Protein AF-S7MFZ6-F1 (afdb_monomer_lite)

Foldseek 3Di:
DDDDLDDLVVLVVVLVPDDPPDPPCPPVNVVVNVVSLCSNLVPVPDDPVRSVVVVVVVVVVVVVVVVVVVVCVVDDPPVVVVVVVVVVVPPDDD

Structure (mmCIF, N/CA/C/O backbone):
data_AF-S7MFZ6-F1
#
_entry.id   AF-S7MFZ6-F1
#
loop_
_atom_site.group_PDB
_atom_site.id
_atom_site.type_symbol
_atom_site.label_atom_id
_atom_site.label_alt_id
_atom_site.label_comp_id
_atom_site.label_asym_id
_atom_site.label_entity_id
_atom_site.label_seq_id
_atom_site.pdbx_PDB_ins_code
_atom_site.Cartn_x
_atom_site.Cartn_y
_atom_site.Cartn_z
_atom_site.occupancy
_atom_site.B_iso_or_equiv
_atom_site.auth_seq_id
_atom_site.auth_comp_id
_atom_site.auth_asym_id
_atom_site.auth_atom_id
_atom_site.pdbx_PDB_model_num
ATOM 1 N N . PRO A 1 1 ? -17.937 -24.018 -7.861 1.00 35.84 1 PRO A N 1
ATOM 2 C CA . PRO A 1 1 ? -16.493 -23.769 -8.097 1.00 35.84 1 PRO A CA 1
ATOM 3 C C . PRO A 1 1 ? -16.033 -22.502 -7.353 1.00 35.84 1 PRO A C 1
ATOM 5 O O . PRO A 1 1 ? -16.373 -21.391 -7.750 1.00 35.84 1 PRO A O 1
ATOM 8 N N . GLY A 1 2 ? -15.371 -22.685 -6.206 1.00 42.50 2 GLY A N 1
ATOM 9 C CA . GLY A 1 2 ? -15.031 -21.612 -5.266 1.00 42.50 2 GLY A CA 1
ATOM 10 C C . GLY A 1 2 ? -14.038 -20.603 -5.845 1.00 42.50 2 GLY A C 1
ATOM 11 O O . GLY A 1 2 ? -12.960 -20.974 -6.303 1.00 42.50 2 GLY A O 1
ATOM 12 N N . ARG A 1 3 ? -14.404 -19.317 -5.816 1.00 51.47 3 ARG A N 1
ATOM 13 C CA . ARG A 1 3 ? -13.486 -18.210 -6.106 1.00 51.47 3 ARG A CA 1
ATOM 14 C C . ARG A 1 3 ? -12.449 -18.149 -4.987 1.00 51.47 3 ARG A C 1
ATOM 16 O O . ARG A 1 3 ? -12.778 -17.786 -3.863 1.00 51.47 3 ARG A O 1
ATOM 23 N N . ASN A 1 4 ? -11.215 -18.518 -5.305 1.00 55.97 4 ASN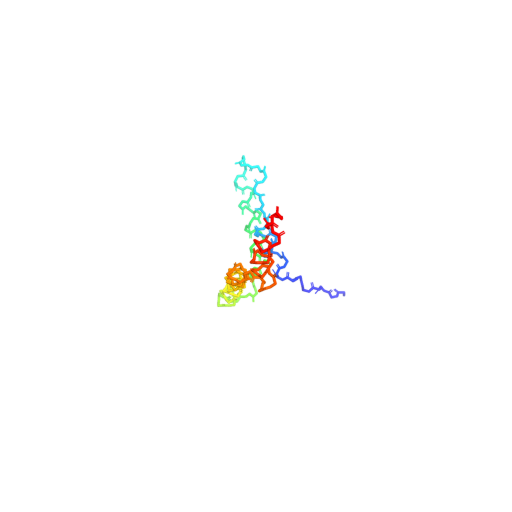 A N 1
ATOM 24 C CA . ASN A 1 4 ? -10.071 -18.352 -4.418 1.00 55.97 4 ASN A CA 1
ATOM 25 C C . ASN A 1 4 ? -9.900 -16.842 -4.119 1.00 55.97 4 ASN A C 1
ATOM 27 O O . ASN A 1 4 ? -9.816 -16.067 -5.079 1.00 55.97 4 ASN A O 1
ATOM 31 N N . PRO A 1 5 ? -9.924 -16.379 -2.853 1.00 57.03 5 PRO A N 1
ATOM 32 C CA . PRO A 1 5 ? -9.759 -14.964 -2.545 1.00 57.03 5 PRO A CA 1
ATOM 33 C C . PRO A 1 5 ? -8.352 -14.529 -2.954 1.00 57.03 5 PRO A C 1
ATOM 35 O O . PRO A 1 5 ? -7.348 -14.962 -2.392 1.00 57.03 5 PRO A O 1
ATOM 38 N N . VAL A 1 6 ? -8.286 -13.689 -3.984 1.00 65.06 6 VAL A N 1
ATOM 39 C CA . VAL A 1 6 ? -7.023 -13.178 -4.510 1.00 65.06 6 VAL A CA 1
ATOM 40 C C . VAL A 1 6 ? -6.302 -12.407 -3.401 1.00 65.06 6 VAL A C 1
ATOM 42 O O . VAL A 1 6 ? -6.887 -11.522 -2.778 1.00 65.06 6 VAL A O 1
ATOM 45 N N . ASN A 1 7 ? -5.045 -12.772 -3.134 1.00 72.50 7 ASN A N 1
ATOM 46 C CA . ASN A 1 7 ? -4.252 -12.240 -2.028 1.00 72.50 7 ASN A CA 1
ATOM 47 C C . ASN A 1 7 ? -4.014 -10.719 -2.200 1.00 72.50 7 ASN A C 1
ATOM 49 O O . ASN A 1 7 ? -3.310 -10.322 -3.136 1.00 72.50 7 ASN A O 1
ATOM 53 N N . PRO A 1 8 ? -4.525 -9.861 -1.292 1.00 68.19 8 PRO A N 1
ATOM 54 C CA . PRO A 1 8 ? -4.378 -8.403 -1.371 1.00 68.19 8 PRO A CA 1
ATOM 55 C C . PRO A 1 8 ? -2.920 -7.920 -1.443 1.00 68.19 8 PRO A C 1
ATOM 57 O O . PRO A 1 8 ? -2.636 -6.869 -2.018 1.00 68.19 8 PRO A O 1
ATOM 60 N N . LEU A 1 9 ? -1.971 -8.694 -0.908 1.00 71.25 9 LEU A N 1
ATOM 61 C CA . LEU A 1 9 ? -0.547 -8.348 -0.905 1.00 71.25 9 LEU A CA 1
ATOM 62 C C . LEU A 1 9 ? 0.078 -8.381 -2.308 1.00 71.25 9 LEU A C 1
ATOM 64 O O . LEU A 1 9 ? 1.031 -7.644 -2.568 1.00 71.25 9 LEU A O 1
ATOM 68 N N . VAL A 1 10 ? -0.463 -9.198 -3.219 1.00 74.50 10 VAL A N 1
ATOM 69 C CA . VAL A 1 10 ? 0.023 -9.303 -4.605 1.00 74.50 10 VAL A CA 1
ATOM 70 C C . VAL A 1 10 ? -0.286 -8.017 -5.371 1.00 74.50 10 VAL A C 1
ATOM 72 O O . VAL A 1 10 ? 0.610 -7.427 -5.973 1.00 74.50 10 VAL A O 1
ATOM 75 N N . PHE A 1 11 ? -1.516 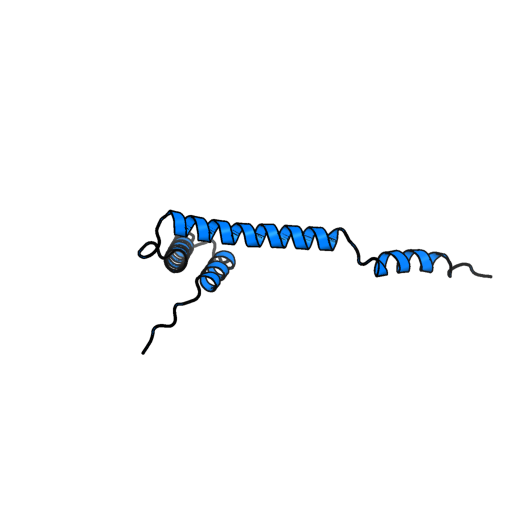-7.509 -5.267 1.00 70.94 11 PHE A N 1
ATOM 76 C CA . PHE A 1 11 ? -1.915 -6.250 -5.906 1.00 70.94 11 PHE A CA 1
ATOM 77 C C . PHE A 1 11 ? -1.169 -5.043 -5.348 1.00 70.94 11 PHE A C 1
ATOM 79 O O . PHE A 1 11 ? -0.771 -4.158 -6.103 1.00 70.94 11 PHE A O 1
ATOM 86 N N . ARG A 1 12 ? -0.910 -5.037 -4.038 1.00 74.69 12 ARG A N 1
ATOM 87 C CA . ARG A 1 12 ? -0.110 -3.999 -3.386 1.00 74.69 12 ARG A CA 1
ATOM 88 C C . ARG A 1 12 ? 1.312 -3.928 -3.949 1.00 74.69 12 ARG A C 1
ATOM 90 O O . ARG A 1 12 ? 1.816 -2.847 -4.248 1.00 74.69 12 ARG A O 1
ATOM 97 N N . GLN A 1 13 ? 1.957 -5.081 -4.147 1.00 73.12 13 GLN A N 1
ATOM 98 C CA . GLN A 1 13 ? 3.273 -5.123 -4.788 1.00 73.12 13 GLN A CA 1
ATOM 99 C C . GLN A 1 13 ? 3.224 -4.680 -6.250 1.00 73.12 13 GLN A C 1
ATOM 101 O O . GLN A 1 13 ? 4.139 -3.984 -6.682 1.00 73.12 13 GLN A O 1
ATOM 106 N N . MET A 1 14 ? 2.181 -5.046 -6.999 1.00 75.00 14 MET A N 1
ATOM 107 C CA . MET A 1 14 ? 2.007 -4.591 -8.383 1.00 75.00 14 MET A CA 1
ATOM 108 C C . MET A 1 14 ? 1.837 -3.072 -8.461 1.00 75.00 14 MET A C 1
ATOM 110 O O . MET A 1 14 ? 2.506 -2.440 -9.269 1.00 75.00 14 MET A O 1
ATOM 114 N N . PHE A 1 15 ? 1.037 -2.476 -7.572 1.00 71.25 15 PHE A N 1
ATOM 115 C CA . PHE A 1 15 ? 0.880 -1.024 -7.468 1.00 71.25 15 PHE A CA 1
ATOM 116 C C . PHE A 1 15 ? 2.222 -0.319 -7.222 1.00 71.25 15 PHE A C 1
ATOM 118 O O . PHE A 1 15 ? 2.553 0.633 -7.920 1.00 71.25 15 PHE A O 1
ATOM 125 N N . ARG A 1 16 ? 3.041 -0.819 -6.283 1.00 73.50 16 ARG A N 1
ATOM 126 C CA . ARG A 1 16 ? 4.366 -0.234 -5.998 1.00 73.50 16 ARG A CA 1
ATOM 127 C C . ARG A 1 16 ? 5.401 -0.451 -7.095 1.00 73.50 16 ARG A C 1
ATOM 129 O O . ARG A 1 16 ? 6.335 0.336 -7.207 1.00 73.50 16 ARG A O 1
ATOM 136 N N . LYS A 1 17 ? 5.278 -1.540 -7.853 1.00 71.19 17 LYS A N 1
ATOM 137 C CA . LYS A 1 17 ? 6.180 -1.874 -8.961 1.00 71.19 17 LYS A CA 1
ATOM 138 C C . LYS A 1 17 ? 5.734 -1.274 -10.294 1.00 71.19 17 LYS A C 1
ATOM 140 O O . LYS A 1 17 ? 6.484 -1.391 -11.258 1.00 71.19 17 LYS A O 1
ATOM 145 N N . LEU A 1 18 ? 4.565 -0.632 -10.355 1.00 69.75 18 LEU A N 1
ATOM 146 C CA . LEU A 1 18 ? 4.081 0.038 -11.555 1.00 69.75 18 LEU A CA 1
ATOM 147 C C . LEU A 1 18 ? 5.012 1.215 -11.885 1.00 69.75 18 LEU A C 1
ATOM 149 O O . LEU A 1 18 ? 4.906 2.297 -11.309 1.00 69.75 18 LEU A O 1
ATOM 153 N N . ARG A 1 19 ? 5.954 1.000 -12.805 1.00 64.62 19 ARG A N 1
ATOM 154 C CA . ARG A 1 19 ? 6.711 2.087 -13.426 1.00 64.62 19 ARG A CA 1
ATOM 155 C C . ARG A 1 19 ? 5.893 2.640 -14.585 1.00 64.62 19 ARG A C 1
ATOM 157 O O . ARG A 1 19 ? 5.329 1.891 -15.373 1.00 64.62 19 ARG A O 1
ATOM 164 N N . CYS A 1 20 ? 5.813 3.963 -14.655 1.00 56.25 20 CYS A N 1
ATOM 165 C CA . CYS A 1 20 ? 5.204 4.663 -15.774 1.00 56.25 20 CYS A CA 1
ATOM 166 C C . CYS A 1 20 ? 6.152 4.519 -16.976 1.00 56.25 20 CYS A C 1
ATOM 168 O O . CYS A 1 20 ? 7.133 5.252 -17.066 1.00 56.25 20 CYS A O 1
ATOM 170 N N . GLU A 1 21 ? 5.922 3.519 -17.830 1.00 58.56 21 GLU A N 1
ATOM 171 C CA . GLU A 1 21 ? 6.761 3.251 -19.012 1.00 58.56 21 GLU A CA 1
ATOM 172 C C . GLU A 1 21 ? 6.588 4.309 -20.112 1.00 58.56 21 GLU A C 1
ATOM 174 O O . GLU A 1 21 ? 7.461 4.446 -20.964 1.00 58.56 21 GLU A O 1
ATOM 179 N N . ASP A 1 22 ? 5.520 5.112 -20.054 1.00 51.62 22 ASP A N 1
ATOM 180 C CA . ASP A 1 22 ? 5.283 6.210 -20.986 1.00 51.62 22 ASP A CA 1
ATOM 181 C C . ASP A 1 22 ? 4.805 7.483 -20.248 1.00 51.62 22 ASP A C 1
ATOM 183 O O . ASP A 1 22 ? 3.653 7.548 -19.796 1.00 51.62 22 ASP A O 1
ATOM 187 N N . PRO A 1 23 ? 5.646 8.530 -20.119 1.00 57.03 23 PRO A N 1
ATOM 188 C CA . PRO A 1 23 ? 5.246 9.813 -19.534 1.00 57.03 23 PRO A CA 1
ATOM 189 C C . PRO A 1 23 ? 4.171 10.543 -20.360 1.00 57.03 23 PRO A C 1
ATOM 191 O O . PRO A 1 23 ? 3.595 11.519 -19.880 1.00 57.03 23 PRO A O 1
ATOM 194 N N . SER A 1 24 ? 3.853 10.062 -21.567 1.00 59.22 24 SER A N 1
ATOM 195 C CA . SER A 1 24 ? 2.892 10.676 -22.489 1.00 59.22 24 SER A CA 1
ATOM 196 C C . SER A 1 24 ? 1.424 10.423 -22.121 1.00 59.22 24 SER A C 1
ATOM 198 O O . SER A 1 24 ? 0.535 11.068 -22.681 1.00 59.22 24 SER A O 1
ATOM 200 N N . ARG A 1 25 ? 1.120 9.507 -21.180 1.00 66.44 25 ARG A N 1
ATOM 201 C CA . ARG A 1 25 ? -0.273 9.1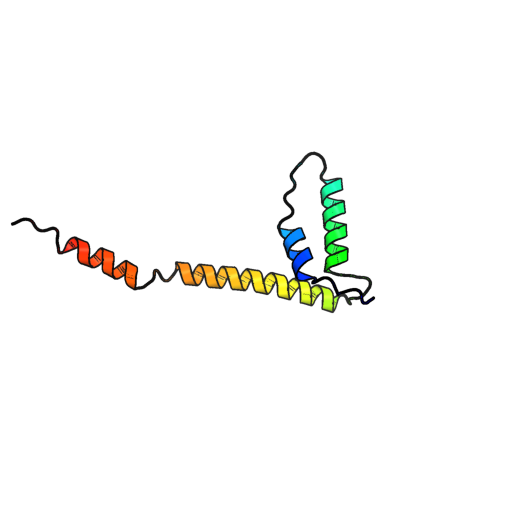68 -20.803 1.00 66.44 25 ARG A CA 1
ATOM 202 C C . ARG A 1 25 ? -0.518 9.083 -19.284 1.00 66.44 25 ARG A C 1
ATOM 204 O O . ARG A 1 25 ? -1.041 8.074 -18.801 1.00 66.44 25 ARG A O 1
ATOM 211 N N . PRO A 1 26 ? -0.278 10.164 -18.509 1.00 73.06 26 PRO A N 1
ATOM 212 C CA . PRO A 1 26 ? -0.520 10.202 -17.057 1.00 73.06 26 PRO A CA 1
ATOM 213 C C . PRO A 1 26 ? -1.942 9.782 -16.660 1.00 73.06 26 PRO A C 1
ATOM 215 O O . PRO A 1 26 ? -2.166 9.172 -15.616 1.00 73.06 26 PRO A O 1
ATOM 218 N N . ARG A 1 27 ? -2.920 10.076 -17.524 1.00 77.69 27 ARG A N 1
ATOM 219 C CA . ARG A 1 27 ? -4.330 9.732 -17.316 1.00 77.69 27 ARG A CA 1
ATOM 220 C C . ARG A 1 27 ? -4.584 8.225 -17.364 1.00 77.69 27 ARG A C 1
ATOM 222 O O . ARG A 1 27 ? -5.450 7.741 -16.642 1.00 77.69 27 ARG A O 1
ATOM 229 N N . GLU A 1 28 ? -3.862 7.481 -18.190 1.00 79.12 28 GLU A N 1
ATOM 230 C CA . GLU A 1 28 ? -4.047 6.033 -18.309 1.00 79.12 28 GLU A CA 1
ATOM 231 C C . GLU A 1 28 ? -3.382 5.293 -17.151 1.00 79.12 28 GLU A C 1
ATOM 233 O O . GLU A 1 28 ? -4.009 4.433 -16.532 1.00 79.12 28 GLU A O 1
ATOM 238 N N . VAL A 1 29 ? -2.187 5.739 -16.757 1.00 82.25 29 VAL A N 1
ATOM 239 C CA . VAL A 1 29 ? -1.507 5.255 -15.548 1.00 82.25 29 VAL A CA 1
ATOM 240 C C . VAL A 1 29 ? -2.333 5.545 -14.300 1.00 82.25 29 VAL A C 1
ATOM 242 O O . VAL A 1 29 ? -2.544 4.650 -13.486 1.00 82.25 29 VAL A O 1
ATOM 245 N N . PHE A 1 30 ? -2.899 6.747 -14.174 1.00 83.12 30 PHE A N 1
ATOM 246 C CA . PHE A 1 30 ? -3.796 7.074 -13.066 1.00 83.12 30 PHE A CA 1
ATOM 247 C C . PHE A 1 30 ? -5.026 6.156 -13.020 1.00 83.12 30 PHE A C 1
ATOM 249 O O . PHE A 1 30 ? -5.367 5.635 -11.960 1.00 83.12 30 PHE A O 1
ATOM 256 N N . ARG A 1 31 ? -5.678 5.896 -14.163 1.00 84.56 31 ARG A N 1
ATOM 257 C CA . ARG A 1 31 ? -6.818 4.962 -14.221 1.00 84.56 31 ARG A CA 1
ATOM 258 C C . ARG A 1 31 ? -6.419 3.550 -13.798 1.00 84.56 31 ARG A C 1
ATOM 260 O O . ARG A 1 31 ? -7.182 2.903 -13.083 1.00 84.56 31 ARG A O 1
ATOM 267 N N . HIS A 1 32 ? -5.235 3.098 -14.200 1.00 85.00 32 HIS A N 1
ATOM 268 C CA . HIS A 1 32 ? -4.711 1.794 -13.811 1.00 85.00 32 HIS A CA 1
ATOM 269 C C . HIS A 1 32 ? -4.417 1.721 -12.304 1.00 85.00 32 HIS A C 1
ATOM 271 O O . HIS A 1 32 ? -4.846 0.781 -11.639 1.00 85.00 32 HIS A O 1
ATOM 277 N N . LEU A 1 33 ? -3.786 2.755 -11.736 1.00 84.81 33 LEU A N 1
ATOM 278 C CA . LEU A 1 33 ? -3.543 2.876 -10.295 1.00 84.81 33 LEU A CA 1
ATOM 279 C C . LEU A 1 33 ? -4.852 2.850 -9.501 1.00 84.81 33 LEU A C 1
ATOM 281 O O . LEU A 1 33 ? -4.963 2.114 -8.528 1.00 84.81 33 LEU A O 1
ATOM 285 N N . VAL A 1 34 ? -5.875 3.588 -9.940 1.00 86.38 34 VAL A N 1
ATOM 286 C CA . VAL A 1 34 ? -7.194 3.586 -9.289 1.00 86.38 34 VAL A CA 1
ATOM 287 C C . VAL A 1 34 ? -7.842 2.200 -9.338 1.00 86.38 34 VAL A C 1
ATOM 289 O O . VAL A 1 34 ? -8.426 1.768 -8.342 1.00 86.38 34 VAL A O 1
ATOM 292 N N . ALA A 1 35 ? -7.738 1.487 -10.463 1.00 88.50 35 ALA A N 1
ATOM 293 C CA . ALA A 1 35 ? -8.266 0.130 -10.589 1.00 88.50 35 ALA A CA 1
ATOM 294 C C . ALA A 1 35 ? -7.558 -0.848 -9.635 1.00 88.50 35 ALA A C 1
ATOM 296 O O . ALA A 1 35 ? -8.228 -1.585 -8.911 1.00 88.50 35 ALA A O 1
ATOM 297 N N . LEU A 1 36 ? -6.224 -0.794 -9.569 1.00 87.50 36 LEU A N 1
ATOM 298 C CA . LEU A 1 36 ? -5.425 -1.606 -8.649 1.00 87.50 36 LEU A CA 1
ATOM 299 C C . LEU A 1 36 ? -5.739 -1.286 -7.184 1.00 87.50 36 LEU A C 1
ATOM 301 O O . LEU A 1 36 ? -5.926 -2.200 -6.386 1.00 87.50 36 LEU A O 1
ATOM 305 N N . THR A 1 37 ? -5.871 -0.006 -6.824 1.00 85.12 37 THR A N 1
ATOM 306 C CA . THR A 1 37 ? -6.213 0.404 -5.455 1.00 85.12 37 THR A CA 1
ATOM 307 C C . THR A 1 37 ? -7.615 -0.049 -5.065 1.00 85.12 37 THR A C 1
ATOM 309 O O . THR A 1 37 ? -7.813 -0.498 -3.941 1.00 85.12 37 THR A O 1
ATOM 312 N N . ARG A 1 38 ? -8.593 -0.005 -5.980 1.00 87.81 38 ARG A N 1
ATOM 313 C CA . ARG A 1 38 ? -9.936 -0.553 -5.722 1.00 87.81 38 ARG A CA 1
ATOM 314 C C . ARG A 1 38 ? -9.908 -2.067 -5.532 1.00 87.81 38 ARG A C 1
ATOM 316 O O . ARG A 1 38 ? -10.590 -2.568 -4.646 1.00 87.81 38 ARG A O 1
ATOM 323 N N . GLN A 1 39 ? -9.110 -2.792 -6.313 1.00 88.50 39 GLN A N 1
ATOM 324 C CA . GLN A 1 39 ? -8.942 -4.240 -6.143 1.00 88.50 39 GLN A CA 1
ATOM 325 C C . GLN A 1 39 ? -8.196 -4.601 -4.856 1.00 88.50 39 GLN A C 1
ATOM 327 O O . GLN A 1 39 ? -8.505 -5.618 -4.240 1.00 88.50 39 GLN A O 1
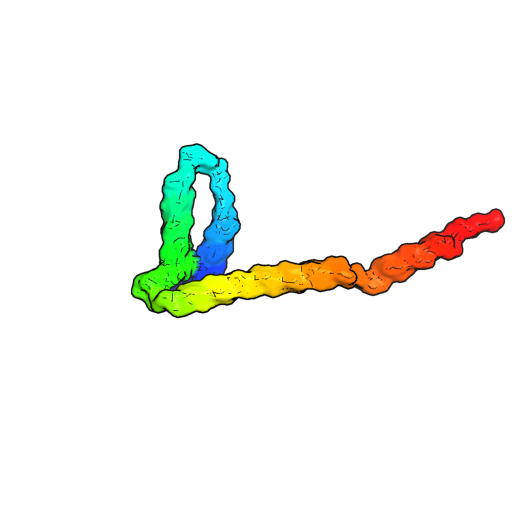ATOM 332 N N . TRP A 1 40 ? -7.245 -3.768 -4.434 1.00 87.88 40 TRP A N 1
ATOM 333 C CA . TRP A 1 40 ? -6.489 -3.970 -3.205 1.00 87.88 40 TRP A CA 1
ATOM 334 C C . TRP A 1 40 ? -7.312 -3.628 -1.960 1.00 87.88 40 TRP A C 1
ATOM 336 O O . TRP A 1 40 ? -7.503 -4.485 -1.102 1.00 87.88 40 TRP A O 1
ATOM 346 N N . LEU A 1 41 ? -7.817 -2.394 -1.875 1.00 88.06 41 LEU A N 1
ATOM 347 C CA . LEU A 1 41 ? -8.539 -1.884 -0.709 1.00 88.06 41 LEU A CA 1
ATOM 348 C C . LEU A 1 41 ? -9.981 -2.387 -0.636 1.00 88.06 41 LEU A C 1
ATOM 350 O O . LEU A 1 41 ? -10.563 -2.356 0.441 1.00 88.06 41 LEU A O 1
ATOM 354 N N . ARG A 1 42 ? -10.554 -2.859 -1.753 1.00 90.62 42 ARG A N 1
ATOM 355 C CA . ARG A 1 42 ? -11.936 -3.362 -1.875 1.00 90.62 42 ARG A CA 1
ATOM 356 C C . ARG A 1 42 ? -12.930 -2.526 -1.057 1.00 90.62 42 ARG A C 1
ATOM 358 O O . ARG A 1 42 ? -13.495 -3.030 -0.082 1.00 90.62 42 ARG A O 1
ATOM 365 N N . PRO A 1 43 ? -13.132 -1.251 -1.428 1.00 87.50 43 PRO A N 1
ATOM 366 C CA . PRO A 1 43 ? -13.959 -0.334 -0.653 1.00 87.50 43 PRO A CA 1
ATOM 367 C C . PRO A 1 43 ? -15.420 -0.778 -0.526 1.00 87.50 43 PRO A C 1
ATOM 369 O O . PRO A 1 43 ? -16.100 -0.355 0.398 1.00 87.50 43 PRO A O 1
ATOM 372 N N . ASP A 1 44 ? -15.883 -1.663 -1.411 1.00 91.62 44 ASP A N 1
ATOM 373 C CA . ASP A 1 44 ? -17.221 -2.259 -1.363 1.00 91.62 44 ASP A CA 1
ATOM 374 C C . ASP A 1 44 ? -17.395 -3.276 -0.218 1.00 91.62 44 ASP A C 1
ATOM 376 O O . ASP A 1 44 ? -18.518 -3.648 0.110 1.00 91.62 44 ASP A O 1
ATOM 380 N N . THR A 1 45 ? -16.296 -3.764 0.373 1.00 91.31 45 THR A N 1
ATOM 381 C CA . THR A 1 45 ? -16.322 -4.795 1.426 1.00 91.31 45 THR A CA 1
ATOM 382 C C . THR A 1 45 ? -15.617 -4.408 2.718 1.00 91.31 45 THR A C 1
ATOM 384 O O . THR A 1 45 ? -15.914 -5.010 3.745 1.00 91.31 45 THR A O 1
ATOM 387 N N . HIS A 1 46 ? -14.684 -3.455 2.687 1.00 91.50 46 HIS A N 1
ATOM 388 C CA . HIS A 1 46 ? -13.945 -3.031 3.877 1.00 91.50 46 HIS A CA 1
ATOM 389 C C . HIS A 1 46 ? -14.464 -1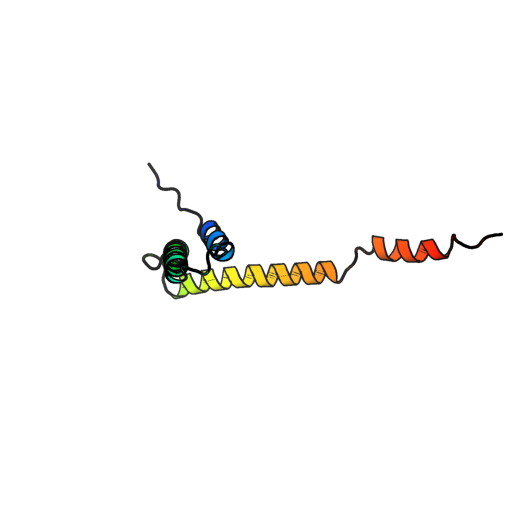.705 4.426 1.00 91.50 46 HIS A C 1
ATOM 391 O O . HIS A 1 46 ? -14.830 -0.806 3.669 1.00 91.50 46 HIS A O 1
ATOM 397 N N . THR A 1 47 ? -14.440 -1.552 5.750 1.00 94.31 47 THR A N 1
ATOM 398 C CA . THR A 1 47 ? -14.654 -0.247 6.384 1.00 94.31 47 THR A CA 1
ATOM 399 C C . THR A 1 47 ? -13.419 0.638 6.219 1.00 94.31 47 THR A C 1
ATOM 401 O O . THR A 1 47 ? -12.326 0.180 5.867 1.00 94.31 47 THR A O 1
ATOM 404 N N . LYS A 1 48 ? -13.576 1.937 6.481 1.00 90.69 48 LYS A N 1
ATOM 405 C CA . LYS A 1 48 ? -12.476 2.905 6.398 1.00 90.69 48 LYS A CA 1
ATOM 406 C C . LYS A 1 48 ? -11.321 2.522 7.328 1.00 90.69 48 LYS A C 1
ATOM 408 O O . LYS A 1 48 ? -10.161 2.634 6.943 1.00 90.69 48 LYS A O 1
ATOM 413 N N . GLU A 1 49 ? -11.640 2.036 8.519 1.00 92.88 49 GLU A N 1
ATOM 414 C CA . GLU A 1 49 ? -10.683 1.618 9.543 1.00 92.88 49 GLU A CA 1
ATOM 415 C C . GLU A 1 49 ? -9.875 0.409 9.066 1.00 92.88 49 GLU A C 1
ATOM 417 O O . GLU A 1 49 ? -8.651 0.427 9.149 1.00 92.88 49 GLU A O 1
ATOM 422 N N . GLN A 1 50 ? -10.535 -0.586 8.466 1.00 88.75 50 GLN A N 1
ATOM 423 C CA . GLN A 1 50 ? -9.874 -1.768 7.901 1.00 88.75 50 GLN A CA 1
ATOM 424 C C . GLN A 1 50 ? -8.934 -1.404 6.744 1.00 88.75 50 GLN A C 1
ATOM 426 O O . GLN A 1 50 ? -7.827 -1.933 6.642 1.00 88.75 50 GLN A O 1
ATOM 431 N N . MET A 1 51 ? -9.336 -0.461 5.884 1.00 89.75 51 MET A N 1
ATOM 432 C CA . MET A 1 51 ? -8.459 0.032 4.816 1.00 89.75 51 MET A CA 1
ATOM 433 C C . MET A 1 51 ? -7.228 0.749 5.376 1.00 89.75 51 MET A C 1
ATOM 435 O O . MET A 1 51 ? -6.122 0.557 4.870 1.00 89.75 51 MET A O 1
ATOM 439 N N . ILE A 1 52 ? -7.403 1.559 6.424 1.00 90.06 52 ILE A N 1
ATOM 440 C CA . ILE A 1 52 ? -6.293 2.234 7.106 1.00 90.06 52 ILE A CA 1
ATOM 441 C C . ILE A 1 52 ? -5.371 1.208 7.761 1.00 90.06 52 ILE A C 1
ATOM 443 O O . ILE A 1 52 ? -4.160 1.312 7.603 1.00 90.06 52 ILE A O 1
ATOM 447 N N . GLU A 1 53 ? -5.907 0.195 8.435 1.00 89.81 53 GLU A N 1
ATOM 448 C CA . GLU A 1 53 ? -5.111 -0.865 9.055 1.00 89.81 53 GLU A CA 1
ATOM 449 C C . GLU A 1 53 ? -4.245 -1.600 8.020 1.00 89.81 53 GLU A C 1
ATOM 451 O O . GLU A 1 53 ? -3.041 -1.764 8.219 1.00 89.81 53 GLU A O 1
ATOM 456 N N . MET A 1 54 ? -4.809 -1.934 6.856 1.00 91.00 54 MET A N 1
ATOM 457 C CA . MET A 1 54 ? -4.056 -2.520 5.741 1.00 91.00 54 MET A CA 1
ATOM 458 C C . MET A 1 54 ? -2.935 -1.604 5.219 1.00 91.00 54 MET A C 1
ATOM 460 O O . MET A 1 54 ? -1.841 -2.083 4.896 1.00 91.00 54 MET A O 1
ATOM 464 N N . LEU A 1 55 ? -3.192 -0.294 5.124 1.00 89.31 55 LEU A N 1
ATOM 465 C CA . LEU A 1 55 ? -2.203 0.712 4.713 1.00 89.31 55 LEU A CA 1
ATOM 466 C C . LEU A 1 55 ? -1.090 0.868 5.761 1.00 89.31 55 LEU A C 1
ATOM 468 O O . LEU A 1 55 ? 0.092 0.917 5.416 1.00 89.31 55 LEU A O 1
ATOM 472 N N . VAL A 1 56 ? -1.448 0.897 7.045 1.00 89.94 56 VAL A N 1
ATOM 473 C CA . VAL A 1 56 ? -0.498 0.977 8.162 1.00 89.94 56 VAL A CA 1
ATOM 474 C C . VAL A 1 56 ? 0.369 -0.274 8.207 1.00 89.94 56 VAL A C 1
ATOM 476 O O . VAL A 1 56 ? 1.588 -0.163 8.307 1.00 89.94 56 VAL A O 1
ATOM 479 N N . GLN A 1 57 ? -0.223 -1.459 8.057 1.00 90.31 57 GLN A N 1
ATOM 480 C CA . GLN A 1 57 ? 0.513 -2.719 8.020 1.00 90.31 57 GLN A CA 1
ATOM 481 C C . GLN A 1 57 ? 1.493 -2.765 6.844 1.00 90.31 57 GLN A C 1
ATOM 483 O O . GLN A 1 57 ? 2.612 -3.262 6.986 1.00 90.31 57 GLN A O 1
ATOM 488 N N . GLU A 1 58 ? 1.107 -2.230 5.681 1.00 88.94 58 GLU A N 1
ATOM 489 C CA . GLU A 1 58 ? 2.048 -2.047 4.583 1.00 88.94 58 GLU A CA 1
ATOM 490 C C . GLU A 1 58 ? 3.236 -1.196 5.003 1.00 88.94 58 GLU A C 1
ATOM 492 O O . GLU A 1 58 ? 4.383 -1.635 4.879 1.00 88.94 58 GLU A O 1
ATOM 497 N N . GLN A 1 59 ? 2.956 0.024 5.450 1.00 89.31 59 GLN A N 1
ATOM 498 C CA . GLN A 1 59 ? 3.992 1.002 5.720 1.00 89.31 59 GLN A CA 1
ATOM 499 C C . GLN A 1 59 ? 4.923 0.516 6.833 1.00 89.31 59 GLN A C 1
ATOM 501 O O . GLN A 1 59 ? 6.142 0.649 6.722 1.00 89.31 59 GLN A O 1
ATOM 506 N N . PHE A 1 60 ? 4.360 -0.141 7.847 1.00 89.38 60 PHE A N 1
ATOM 507 C CA . PHE A 1 60 ? 5.101 -0.775 8.925 1.00 89.38 60 PHE A CA 1
ATOM 508 C C . PHE A 1 60 ? 6.090 -1.820 8.401 1.00 89.38 60 PHE A C 1
ATOM 510 O O . PHE A 1 60 ? 7.259 -1.795 8.773 1.00 89.38 60 PHE A O 1
ATOM 517 N N . GLN A 1 61 ? 5.675 -2.695 7.478 1.00 88.81 61 GLN A N 1
ATOM 518 C CA . GLN A 1 61 ? 6.570 -3.703 6.897 1.00 88.81 61 GLN A CA 1
ATOM 519 C C . GLN A 1 61 ? 7.740 -3.093 6.119 1.00 88.81 61 GLN A C 1
ATOM 521 O O . GLN A 1 61 ? 8.835 -3.654 6.121 1.00 88.81 61 GLN A O 1
ATOM 526 N N . ILE A 1 62 ? 7.525 -1.971 5.433 1.00 86.12 62 ILE A N 1
ATOM 527 C CA . ILE A 1 62 ? 8.596 -1.283 4.702 1.00 86.12 62 ILE A CA 1
ATOM 528 C C . ILE A 1 62 ? 9.577 -0.655 5.672 1.00 86.12 62 ILE A C 1
ATOM 530 O O . ILE A 1 62 ? 10.771 -0.914 5.559 1.00 86.12 62 ILE A O 1
ATOM 534 N N . ILE A 1 63 ? 9.071 0.100 6.649 1.00 87.94 63 ILE A N 1
ATOM 535 C CA . ILE A 1 63 ? 9.900 0.731 7.677 1.00 87.94 63 ILE A CA 1
ATOM 536 C C . ILE A 1 63 ? 10.720 -0.334 8.407 1.00 87.94 63 ILE A C 1
ATOM 538 O O . ILE A 1 63 ? 11.937 -0.204 8.503 1.00 87.94 63 ILE A O 1
ATOM 542 N N . LEU A 1 64 ? 10.090 -1.437 8.819 1.00 90.06 64 LEU A N 1
ATOM 543 C CA . LEU A 1 64 ? 10.770 -2.547 9.482 1.00 90.06 64 LEU A CA 1
ATOM 544 C C . LEU A 1 64 ? 11.895 -3.136 8.612 1.00 90.06 64 LEU A C 1
ATOM 546 O O . LEU A 1 64 ? 12.996 -3.368 9.103 1.00 90.06 64 LEU A O 1
ATOM 550 N N . ARG A 1 65 ? 11.660 -3.344 7.307 1.00 88.19 65 ARG A N 1
ATOM 551 C CA . ARG A 1 65 ? 12.693 -3.839 6.376 1.00 88.19 65 ARG A CA 1
ATOM 552 C C . ARG A 1 65 ? 13.841 -2.856 6.176 1.00 88.19 65 ARG A C 1
ATOM 554 O O . ARG A 1 65 ? 14.975 -3.299 6.018 1.00 88.19 65 ARG A O 1
ATOM 561 N N . GLU A 1 66 ? 13.566 -1.557 6.103 1.00 87.06 66 GLU A N 1
ATOM 562 C CA . GLU A 1 66 ? 14.628 -0.546 6.017 1.00 87.06 66 GLU A CA 1
ATOM 563 C C . GLU A 1 66 ? 15.447 -0.506 7.312 1.00 87.06 66 GLU A C 1
ATOM 565 O O . GLU A 1 66 ? 16.673 -0.510 7.254 1.00 87.06 66 GLU A O 1
ATOM 570 N N . MET A 1 67 ? 14.798 -0.576 8.479 1.00 86.75 67 MET A N 1
ATOM 571 C CA . MET A 1 67 ? 15.483 -0.636 9.775 1.00 86.75 67 MET A CA 1
ATOM 572 C C . MET A 1 67 ? 16.392 -1.865 9.892 1.00 86.75 67 MET A C 1
ATOM 574 O O . MET A 1 67 ? 17.546 -1.740 10.300 1.00 86.75 67 MET A O 1
ATOM 578 N N . LEU A 1 68 ? 15.905 -3.043 9.489 1.00 88.19 68 LEU A N 1
ATOM 579 C CA . LEU A 1 68 ? 16.701 -4.275 9.489 1.00 88.19 68 LEU A CA 1
ATOM 580 C C . LEU A 1 68 ? 17.895 -4.184 8.526 1.00 88.19 68 LEU A C 1
ATOM 582 O O . LEU A 1 68 ? 19.011 -4.540 8.897 1.00 88.19 68 LEU A O 1
ATOM 586 N N . ARG A 1 69 ? 17.697 -3.642 7.315 1.00 83.81 69 ARG A N 1
ATOM 587 C CA . ARG A 1 69 ? 18.793 -3.414 6.356 1.00 83.81 69 ARG A CA 1
ATOM 588 C C . ARG A 1 69 ? 19.824 -2.414 6.867 1.00 83.81 69 ARG A C 1
ATOM 590 O O . ARG A 1 69 ? 21.014 -2.600 6.628 1.00 83.81 69 ARG A O 1
ATOM 597 N N . ALA A 1 70 ? 19.393 -1.362 7.555 1.00 82.06 70 ALA A N 1
ATOM 598 C CA . ALA A 1 70 ? 20.297 -0.394 8.163 1.00 82.06 70 ALA A CA 1
ATOM 599 C C . ALA A 1 70 ? 21.114 -1.023 9.305 1.00 82.06 70 ALA A C 1
ATOM 601 O O . ALA A 1 70 ? 22.305 -0.749 9.434 1.00 82.06 70 ALA A O 1
ATOM 602 N N . GLN A 1 71 ? 20.511 -1.912 10.102 1.00 75.88 71 GLN A N 1
ATOM 603 C CA . GLN A 1 71 ? 21.214 -2.625 11.172 1.00 75.88 71 GLN A CA 1
ATOM 604 C C . GLN A 1 71 ? 22.238 -3.627 10.622 1.00 75.88 71 GLN A C 1
ATOM 606 O O . GLN A 1 71 ? 23.354 -3.687 11.135 1.00 75.88 71 GLN A O 1
ATOM 611 N N . GLN A 1 72 ? 21.901 -4.339 9.543 1.00 72.75 72 GLN A N 1
ATOM 612 C CA . GLN A 1 72 ? 22.834 -5.230 8.852 1.00 72.75 72 GLN A CA 1
ATOM 613 C C . GLN A 1 72 ? 24.036 -4.474 8.264 1.00 72.75 72 GLN A C 1
ATOM 615 O O . GLN A 1 72 ? 25.152 -4.966 8.329 1.00 72.75 72 GLN A O 1
ATOM 620 N N . GLN A 1 73 ? 23.838 -3.262 7.737 1.00 68.62 73 GLN A N 1
ATOM 621 C CA . GLN A 1 73 ? 24.941 -2.430 7.230 1.00 68.62 73 GLN A CA 1
ATOM 622 C C . GLN A 1 73 ? 25.823 -1.850 8.345 1.00 68.62 73 GLN A C 1
ATOM 624 O O . GLN A 1 73 ? 26.997 -1.576 8.121 1.00 68.62 73 GLN A O 1
ATOM 629 N N . LYS A 1 74 ? 25.271 -1.651 9.547 1.00 67.75 74 LYS A N 1
ATOM 630 C CA . LYS A 1 74 ? 26.008 -1.091 10.689 1.00 67.75 74 LYS A CA 1
ATOM 631 C C . LYS A 1 74 ? 26.923 -2.110 11.375 1.00 67.75 74 LYS A C 1
ATOM 633 O O . LYS A 1 74 ? 27.875 -1.713 12.041 1.00 67.75 74 LYS A O 1
ATOM 638 N N . CYS A 1 75 ? 26.651 -3.401 11.217 1.00 54.22 75 CYS A N 1
ATOM 639 C CA . CYS A 1 75 ? 27.540 -4.469 11.650 1.00 54.22 75 CYS A CA 1
ATOM 640 C C . CYS A 1 75 ? 28.135 -5.142 10.406 1.00 54.22 75 CYS A C 1
ATOM 642 O O . CYS A 1 75 ? 27.523 -6.098 9.923 1.00 54.22 75 CYS A O 1
ATOM 644 N N . PRO A 1 76 ? 29.310 -4.715 9.891 1.00 55.78 76 PRO A N 1
ATOM 645 C CA . PRO A 1 76 ? 30.094 -5.643 9.090 1.00 55.78 76 PRO A CA 1
ATOM 646 C C . PRO A 1 76 ? 30.258 -6.896 9.947 1.00 55.78 76 PRO A C 1
ATOM 648 O O . PRO A 1 76 ? 30.475 -6.798 11.162 1.00 55.78 76 PRO A O 1
ATOM 651 N N . SER A 1 77 ? 30.015 -8.060 9.345 1.00 57.47 77 SER A N 1
ATOM 652 C CA . SER A 1 77 ? 30.245 -9.334 10.011 1.00 57.47 77 SER A CA 1
ATOM 653 C C . SER A 1 77 ? 31.589 -9.226 10.719 1.00 57.47 77 SER A C 1
ATOM 655 O O . SER A 1 77 ? 32.571 -8.828 10.100 1.00 57.47 77 SER A O 1
ATOM 657 N N . TRP A 1 78 ? 31.648 -9.515 12.019 1.00 49.62 78 TRP A N 1
ATOM 658 C CA . TRP A 1 78 ? 32.895 -9.387 12.783 1.00 49.62 78 TRP A CA 1
ATOM 659 C C . TRP A 1 78 ? 34.028 -10.254 12.182 1.00 49.62 78 TRP A C 1
ATOM 661 O O . TRP A 1 78 ? 35.187 -10.087 12.554 1.00 49.62 78 TRP A O 1
ATOM 671 N N . SER A 1 79 ? 33.707 -11.142 11.225 1.00 53.94 79 SER A N 1
ATOM 672 C CA . SER A 1 79 ? 34.660 -11.846 10.362 1.00 53.94 79 SER A CA 1
ATOM 673 C C . SER A 1 79 ? 35.484 -10.943 9.440 1.00 53.94 79 SER A C 1
ATOM 675 O O . SER A 1 79 ? 36.617 -11.299 9.132 1.00 53.94 79 SER A O 1
ATOM 677 N N . ASP A 1 80 ? 34.957 -9.799 9.002 1.00 55.91 80 ASP A N 1
ATOM 678 C CA . ASP A 1 80 ? 35.582 -8.988 7.950 1.00 55.91 80 ASP A CA 1
ATOM 679 C C . ASP A 1 80 ? 36.583 -7.984 8.544 1.00 55.91 80 ASP A C 1
ATOM 681 O O . ASP A 1 80 ? 37.654 -7.756 7.985 1.00 55.91 80 ASP A O 1
ATOM 685 N N . THR A 1 81 ? 36.318 -7.472 9.749 1.00 54.75 81 THR A N 1
ATOM 686 C CA . THR A 1 81 ? 37.209 -6.521 10.441 1.00 54.75 81 THR A CA 1
ATOM 687 C C . THR A 1 81 ? 38.505 -7.173 10.950 1.00 54.75 81 THR A C 1
ATOM 689 O O . THR A 1 81 ? 39.539 -6.515 11.080 1.00 54.75 81 THR A O 1
ATOM 692 N N . LEU A 1 82 ? 38.484 -8.482 11.226 1.00 54.62 82 LEU A N 1
ATOM 693 C CA . LEU A 1 82 ? 39.677 -9.238 11.629 1.00 54.62 82 LEU A CA 1
ATOM 694 C C . LEU A 1 82 ? 40.578 -9.612 10.439 1.00 54.62 82 LEU A C 1
ATOM 696 O O . LEU A 1 82 ? 41.780 -9.795 10.633 1.00 54.62 82 LEU A O 1
ATOM 700 N N . ALA A 1 83 ? 40.042 -9.659 9.213 1.00 53.81 83 ALA A N 1
ATOM 701 C CA . ALA A 1 83 ? 40.830 -9.934 8.010 1.00 53.81 83 ALA A CA 1
ATOM 702 C C . ALA A 1 83 ? 41.723 -8.745 7.597 1.00 53.81 83 ALA A C 1
ATOM 704 O O . ALA A 1 83 ? 42.843 -8.957 7.128 1.00 53.81 83 ALA A O 1
ATOM 705 N N . GLU A 1 84 ? 41.291 -7.502 7.841 1.00 50.59 84 GLU A N 1
ATOM 706 C CA . GLU A 1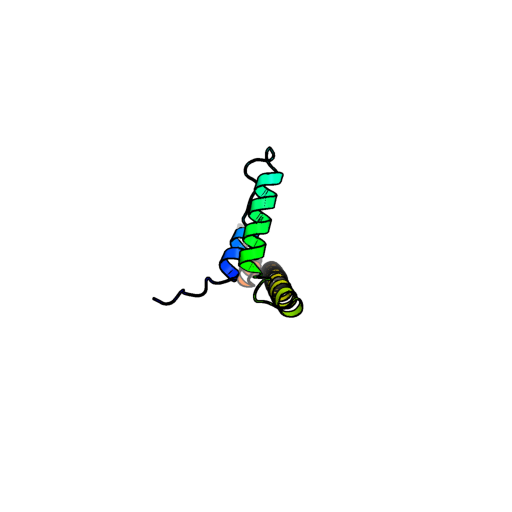 84 ? 42.108 -6.307 7.560 1.00 50.59 84 GLU A CA 1
ATOM 707 C C . GLU A 1 84 ? 43.221 -6.088 8.596 1.00 50.59 84 GLU A C 1
ATOM 709 O O . GLU A 1 84 ? 44.305 -5.618 8.249 1.00 50.59 84 GLU A O 1
ATOM 714 N N . SER A 1 85 ? 43.018 -6.501 9.852 1.00 52.03 85 SER A N 1
ATOM 715 C CA . SER A 1 85 ? 44.035 -6.321 10.903 1.00 52.03 85 SER A CA 1
ATOM 716 C C . SER A 1 85 ? 45.170 -7.357 10.841 1.00 52.03 85 SER A C 1
ATOM 718 O O . SER A 1 85 ? 46.263 -7.094 11.338 1.00 52.03 85 SER A O 1
ATOM 720 N N . HIS A 1 86 ? 44.955 -8.514 10.202 1.00 51.25 86 HIS A N 1
ATOM 721 C CA . HIS A 1 86 ? 45.988 -9.550 10.036 1.00 51.25 86 HIS A CA 1
ATOM 722 C C . HIS A 1 86 ? 46.874 -9.360 8.787 1.00 51.25 86 HIS A C 1
ATOM 724 O O . HIS A 1 86 ? 48.000 -9.858 8.766 1.00 51.25 86 HIS A O 1
ATOM 730 N N . CYS A 1 87 ? 46.429 -8.614 7.765 1.00 48.00 87 CYS A N 1
ATOM 731 C CA . CYS A 1 87 ? 47.223 -8.390 6.545 1.00 48.00 87 CYS A CA 1
ATOM 732 C C . CYS A 1 87 ? 48.371 -7.377 6.707 1.00 48.00 87 CYS A C 1
ATOM 734 O O . CYS A 1 87 ? 49.339 -7.452 5.956 1.00 48.00 87 CYS A O 1
ATOM 736 N N . SER A 1 88 ? 48.338 -6.487 7.707 1.00 50.53 88 SER A N 1
ATOM 737 C CA . SER A 1 88 ? 49.475 -5.586 7.983 1.00 50.53 88 SER A CA 1
ATOM 738 C C . SER A 1 88 ? 50.643 -6.269 8.706 1.00 50.53 88 SER A C 1
ATOM 740 O O . SER A 1 88 ? 51.749 -5.736 8.698 1.00 50.53 88 SER A O 1
ATOM 742 N N . PHE A 1 89 ? 50.439 -7.442 9.321 1.00 47.38 89 PHE A N 1
ATOM 743 C CA . PHE A 1 89 ? 51.492 -8.128 10.084 1.00 47.38 89 PHE A CA 1
ATOM 744 C C . PHE A 1 89 ? 52.372 -9.051 9.222 1.00 47.38 89 PHE A C 1
ATOM 746 O O . PHE A 1 89 ? 53.516 -9.314 9.574 1.00 47.38 89 PHE A O 1
ATOM 753 N N . LEU A 1 90 ? 51.879 -9.512 8.067 1.00 53.72 90 LEU A N 1
ATOM 754 C CA . LEU A 1 90 ? 52.600 -10.451 7.190 1.00 53.72 90 LEU A CA 1
ATOM 755 C C . LEU A 1 90 ? 53.384 -9.779 6.047 1.00 53.72 90 LEU A C 1
ATOM 757 O O . LEU A 1 90 ? 53.931 -10.474 5.196 1.00 53.72 90 LEU A O 1
ATOM 761 N N . ALA A 1 91 ? 53.468 -8.445 6.026 1.00 46.84 91 ALA A N 1
ATOM 762 C CA . ALA A 1 91 ? 54.157 -7.673 4.986 1.00 46.84 91 ALA A CA 1
ATOM 763 C C . ALA A 1 91 ? 55.459 -6.996 5.468 1.00 46.84 91 ALA A C 1
ATOM 765 O O . ALA A 1 91 ? 55.825 -5.938 4.960 1.00 46.84 91 ALA A O 1
ATOM 766 N N . GLN A 1 92 ? 56.173 -7.580 6.437 1.00 42.47 92 GLN A N 1
ATOM 767 C CA . GLN A 1 92 ? 57.561 -7.188 6.714 1.00 42.47 92 GLN A CA 1
ATOM 768 C C . GLN A 1 92 ? 58.515 -8.079 5.899 1.00 42.47 92 GLN A C 1
ATOM 770 O O . GLN A 1 92 ? 58.535 -9.289 6.132 1.00 42.47 92 GLN A O 1
ATOM 775 N N . PRO A 1 93 ? 59.286 -7.535 4.937 1.00 47.56 93 PRO A N 1
ATOM 776 C CA . PRO A 1 93 ? 60.367 -8.284 4.313 1.00 47.56 93 PRO A CA 1
ATOM 777 C C . PRO A 1 93 ? 61.561 -8.367 5.278 1.00 47.56 93 PRO A C 1
ATOM 779 O O . PRO A 1 93 ? 61.797 -7.449 6.063 1.00 47.56 93 PRO A O 1
ATOM 782 N N . THR A 1 94 ? 62.272 -9.493 5.212 1.00 45.22 94 THR A N 1
ATOM 783 C CA . THR A 1 94 ? 63.581 -9.752 5.841 1.00 45.22 94 THR A CA 1
ATOM 784 C C . THR A 1 94 ? 64.607 -8.662 5.577 1.00 45.22 94 THR A C 1
ATOM 786 O O . THR A 1 94 ? 64.654 -8.208 4.409 1.00 45.22 94 THR A O 1
#

InterPro domains:
  IPR003309 SCAN domain [PF02023] (10-76)
  IPR003309 SCAN domain [PS50804] (12-70)
  IPR003309 SCAN domain [SM00431] (8-91)
  IPR038269 SCAN domain superfamily [G3DSA:1.10.4020.10] (6-88)
  IPR050916 SCAN domain and C2H2-type zinc finger [PTHR45935] (3-84)

pLDDT: mean 72.7, std 16.26, range [35.84, 94.31]

Radius of gyration: 23.9 Å; chains: 1; bounding box: 81×34×35 Å

Sequence (94 aa):
PGRNPVNPLVFRQMFRKLRCEDPSRPREVFRHLVALTRQWLRPDTHTKEQMIEMLVQEQFQIILREMLRAQQQKCPSWSDTLAESHCSFLAQPT

Secondary structure (DSSP, 8-state):
-------HHHHHHHHHH---S-TT-HHHHHHHHHHHHHHHH-TTTS-HHHHHHHHHHHHHHHHHHHHHHHHHHHS--HHHHHHHHHHTTS----

Organism: Myotis brandtii (NCBI:txid109478)